Protein AF-A0A5Y1YG19-F1 (afdb_monomer_lite)

Structure (mmCIF, N/CA/C/O backbone):
data_AF-A0A5Y1YG19-F1
#
_entry.id   AF-A0A5Y1YG19-F1
#
loop_
_atom_site.group_PDB
_atom_site.id
_atom_site.type_symbol
_atom_site.label_atom_id
_atom_site.label_alt_id
_atom_site.label_comp_id
_atom_site.label_asym_id
_atom_site.label_entity_id
_atom_site.label_seq_id
_atom_site.pdbx_PDB_ins_code
_atom_site.Cartn_x
_atom_site.Cartn_y
_atom_site.Cartn_z
_atom_site.occupancy
_atom_site.B_iso_or_equiv
_atom_site.auth_seq_id
_atom_site.auth_comp_id
_atom_site.auth_asym_id
_atom_site.auth_atom_id
_atom_site.pdbx_PDB_model_num
ATOM 1 N N . PRO A 1 1 ? 7.853 -11.238 3.478 1.00 54.16 1 PRO A N 1
ATOM 2 C CA . PRO A 1 1 ? 6.681 -12.071 3.118 1.00 54.16 1 PRO A CA 1
ATOM 3 C C . PRO A 1 1 ? 6.443 -12.054 1.601 1.00 54.16 1 PRO A C 1
ATOM 5 O O . PRO A 1 1 ? 6.393 -10.972 1.026 1.00 54.16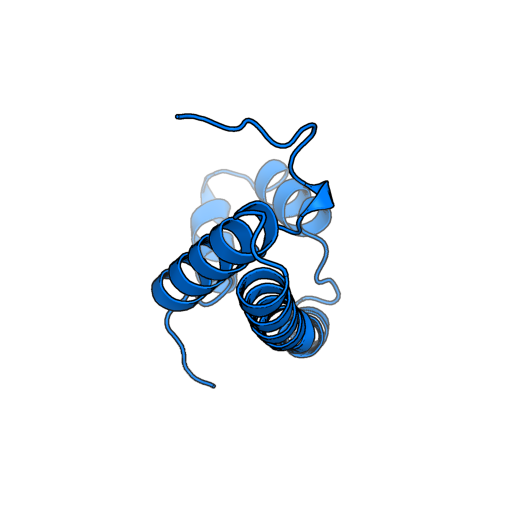 1 PRO A O 1
ATOM 8 N N . ASP A 1 2 ? 6.278 -13.233 0.991 1.00 71.06 2 ASP A N 1
ATOM 9 C CA . ASP A 1 2 ? 6.078 -13.458 -0.456 1.00 71.06 2 ASP A CA 1
ATOM 10 C C . ASP A 1 2 ? 4.594 -13.388 -0.868 1.00 71.06 2 ASP A C 1
ATOM 12 O O . ASP A 1 2 ? 4.066 -14.265 -1.553 1.00 71.06 2 ASP A O 1
ATOM 16 N N . LEU A 1 3 ? 3.856 -12.387 -0.380 1.00 77.06 3 LEU A N 1
ATOM 17 C CA . LEU A 1 3 ? 2.445 -12.251 -0.743 1.00 77.06 3 LEU A CA 1
ATOM 18 C C . LEU A 1 3 ? 2.318 -11.706 -2.163 1.00 77.06 3 LEU A C 1
ATOM 20 O O . LEU A 1 3 ? 2.871 -10.657 -2.487 1.00 77.06 3 LEU A O 1
ATOM 24 N N . HIS A 1 4 ? 1.521 -12.386 -2.986 1.00 86.44 4 HIS A N 1
ATOM 25 C CA . HIS A 1 4 ? 1.174 -11.884 -4.309 1.00 86.44 4 HIS A CA 1
ATOM 26 C C . HIS A 1 4 ? 0.479 -10.507 -4.193 1.00 86.44 4 HIS A C 1
ATOM 28 O O . HIS A 1 4 ? -0.377 -10.340 -3.312 1.00 86.44 4 HIS A O 1
ATOM 34 N N . PRO A 1 5 ? 0.761 -9.530 -5.080 1.00 87.19 5 PRO A N 1
ATOM 35 C CA . PRO A 1 5 ? 0.200 -8.178 -4.989 1.00 87.19 5 PRO A CA 1
ATOM 36 C C . PRO A 1 5 ? -1.328 -8.124 -4.873 1.00 87.19 5 PRO A C 1
ATOM 38 O O . PRO A 1 5 ? -1.866 -7.284 -4.157 1.00 87.19 5 PRO A O 1
ATOM 41 N N . SER A 1 6 ? -2.050 -9.052 -5.510 1.00 89.12 6 SER A N 1
ATOM 42 C CA . SER A 1 6 ? -3.516 -9.124 -5.395 1.00 89.12 6 SER A CA 1
ATOM 43 C C . SER A 1 6 ? -4.001 -9.389 -3.964 1.00 89.12 6 SER A C 1
ATOM 45 O O . SER A 1 6 ? -5.016 -8.831 -3.549 1.00 89.12 6 SER A O 1
ATOM 47 N N . VAL A 1 7 ? -3.265 -10.189 -3.187 1.00 93.06 7 VAL A N 1
ATOM 48 C CA . VAL A 1 7 ? -3.564 -10.448 -1.771 1.00 93.06 7 VAL A CA 1
ATOM 49 C C . VAL A 1 7 ? -3.315 -9.188 -0.953 1.00 93.06 7 VAL A C 1
ATOM 51 O O . VAL A 1 7 ? -4.138 -8.824 -0.117 1.00 93.06 7 VAL A O 1
ATOM 54 N N . VAL A 1 8 ? -2.224 -8.474 -1.237 1.00 94.06 8 VAL A N 1
ATOM 55 C CA . VAL A 1 8 ? -1.905 -7.193 -0.592 1.00 94.06 8 VAL A CA 1
ATOM 56 C C . VAL A 1 8 ? -3.004 -6.156 -0.850 1.00 94.06 8 VAL A C 1
ATOM 58 O O . VAL A 1 8 ? -3.448 -5.487 0.083 1.00 94.06 8 VAL A O 1
ATOM 61 N N . VAL A 1 9 ? -3.511 -6.071 -2.084 1.00 94.50 9 VAL A N 1
ATOM 62 C CA . VAL A 1 9 ? -4.636 -5.193 -2.444 1.00 94.50 9 VAL A CA 1
ATOM 63 C C . VAL A 1 9 ? -5.916 -5.588 -1.700 1.00 94.50 9 VAL A C 1
ATOM 65 O O . VAL A 1 9 ? -6.610 -4.718 -1.171 1.00 94.50 9 VAL A O 1
ATOM 68 N N . ALA A 1 10 ? -6.224 -6.885 -1.601 1.00 95.81 10 ALA A N 1
ATOM 69 C CA . ALA A 1 10 ? -7.385 -7.363 -0.851 1.00 95.81 10 ALA A CA 1
ATOM 70 C C . ALA A 1 10 ? -7.284 -7.028 0.648 1.00 95.81 10 ALA A C 1
ATOM 72 O O . ALA A 1 10 ? -8.259 -6.564 1.242 1.00 95.81 10 ALA A O 1
ATOM 73 N N . LEU A 1 11 ? -6.096 -7.188 1.244 1.00 96.31 11 LEU A N 1
ATOM 74 C CA . LEU A 1 11 ? -5.822 -6.810 2.632 1.00 96.31 11 LEU A CA 1
ATOM 75 C C . LEU A 1 11 ? -5.950 -5.299 2.847 1.00 96.31 11 LEU A C 1
ATOM 77 O O . LEU A 1 11 ? -6.577 -4.881 3.819 1.00 96.31 11 LEU A O 1
ATOM 81 N N . ASN A 1 12 ? -5.418 -4.477 1.937 1.00 96.81 12 ASN A N 1
ATOM 82 C CA . ASN A 1 12 ? -5.560 -3.022 2.010 1.00 96.81 12 ASN A CA 1
ATOM 83 C C . ASN A 1 12 ? -7.037 -2.605 1.950 1.00 96.81 12 ASN A C 1
ATOM 85 O O . ASN A 1 12 ? -7.491 -1.830 2.790 1.00 96.81 12 ASN A O 1
ATOM 89 N N . ARG A 1 13 ? -7.815 -3.186 1.028 1.00 96.56 13 ARG A N 1
ATOM 90 C CA . ARG A 1 13 ? -9.258 -2.934 0.916 1.00 96.56 13 ARG A CA 1
ATOM 91 C C . ARG A 1 13 ? -10.009 -3.311 2.192 1.00 96.56 13 ARG A C 1
ATOM 93 O O . ARG A 1 13 ? -10.779 -2.499 2.697 1.00 96.56 13 ARG A O 1
ATOM 100 N N . GLY A 1 14 ? -9.777 -4.514 2.716 1.00 97.38 14 GLY A N 1
ATOM 101 C CA . GLY A 1 14 ? -10.425 -4.989 3.941 1.00 97.38 14 GLY A CA 1
ATOM 102 C C . GLY A 1 14 ? -10.067 -4.139 5.162 1.00 97.38 14 GLY A C 1
ATOM 103 O O . GLY A 1 14 ? -10.939 -3.799 5.960 1.00 97.38 14 GLY A O 1
ATOM 104 N N . ALA A 1 15 ? -8.804 -3.719 5.273 1.00 97.44 15 ALA A N 1
ATOM 105 C CA . ALA A 1 15 ? -8.349 -2.815 6.325 1.00 97.44 15 ALA A CA 1
ATOM 106 C C . ALA A 1 15 ? -9.069 -1.460 6.269 1.00 97.44 15 ALA A C 1
ATOM 108 O O . ALA A 1 15 ? -9.548 -0.977 7.294 1.00 97.44 15 ALA A O 1
ATOM 109 N N . LEU A 1 16 ? -9.200 -0.870 5.077 1.00 96.88 16 LEU A N 1
ATOM 110 C CA . LEU A 1 16 ? -9.918 0.392 4.880 1.00 96.88 16 LEU A CA 1
ATOM 111 C C . LEU A 1 16 ? -11.411 0.254 5.210 1.00 96.88 16 LEU A C 1
ATOM 113 O O . LEU A 1 16 ? -11.949 1.083 5.938 1.00 96.88 16 LEU A O 1
ATOM 117 N N . GLN A 1 17 ? -12.067 -0.822 4.766 1.00 96.50 17 GLN A N 1
ATOM 118 C CA . GLN A 1 17 ? -13.462 -1.110 5.127 1.00 96.50 17 GLN A CA 1
ATOM 119 C C . GLN A 1 17 ? -13.648 -1.224 6.645 1.00 96.50 17 GLN A C 1
ATOM 121 O O . GLN A 1 17 ? -14.594 -0.666 7.195 1.00 96.50 17 GLN A O 1
ATOM 126 N N . ALA A 1 18 ? -12.726 -1.895 7.342 1.00 96.75 18 ALA A N 1
ATOM 127 C CA . ALA A 1 18 ? -12.764 -1.999 8.796 1.00 96.75 18 ALA A CA 1
ATOM 128 C C . ALA A 1 18 ? -12.574 -0.633 9.479 1.00 96.75 18 ALA A C 1
ATOM 130 O O . ALA A 1 18 ? -13.288 -0.324 10.433 1.00 96.75 18 ALA A O 1
ATOM 131 N N . ILE A 1 19 ? -11.665 0.209 8.973 1.00 96.06 19 ILE A N 1
ATOM 132 C CA . ILE A 1 19 ? -11.439 1.579 9.467 1.00 96.06 19 ILE A CA 1
ATOM 133 C C . ILE A 1 19 ? -12.694 2.444 9.315 1.00 96.06 19 ILE A C 1
ATOM 135 O O . ILE A 1 19 ? -13.036 3.174 10.245 1.00 96.06 19 ILE A O 1
ATOM 139 N N . PHE A 1 20 ? -13.401 2.328 8.191 1.00 94.50 20 PHE A N 1
ATOM 140 C CA . PHE A 1 20 ? -14.614 3.099 7.909 1.00 94.50 20 PHE A CA 1
ATOM 141 C C . PHE A 1 20 ? -15.906 2.472 8.460 1.00 94.50 20 PHE A C 1
ATOM 143 O O . PHE A 1 20 ? -16.973 3.054 8.310 1.00 94.50 20 PHE A O 1
ATOM 150 N N . SER A 1 21 ? -15.833 1.322 9.137 1.00 93.62 21 SER A N 1
ATOM 151 C CA . SER A 1 21 ? -17.017 0.572 9.591 1.00 93.62 21 SER A CA 1
ATOM 152 C C . SER A 1 21 ? -17.802 1.198 10.755 1.00 93.62 21 SER A C 1
ATOM 154 O O . SER A 1 21 ? -18.856 0.684 11.117 1.00 93.62 21 SER A O 1
ATOM 156 N N . GLY A 1 22 ? -17.283 2.245 11.404 1.00 91.06 22 GLY A N 1
ATOM 157 C CA . GLY A 1 22 ? -17.871 2.835 12.618 1.00 91.06 22 GLY A CA 1
ATOM 158 C C . GLY A 1 22 ? -17.652 2.024 13.909 1.00 91.06 22 GLY A C 1
ATOM 159 O O . GLY A 1 22 ? -17.771 2.569 15.007 1.00 91.06 22 GLY A O 1
ATOM 160 N N . ASP A 1 23 ? -17.250 0.754 13.810 1.00 96.88 23 ASP A N 1
ATOM 161 C CA . ASP A 1 23 ? -16.873 -0.090 14.947 1.00 96.88 23 ASP A CA 1
ATOM 162 C C . ASP A 1 23 ? -15.421 0.191 15.371 1.00 96.88 23 ASP A C 1
ATOM 164 O O . ASP A 1 23 ? -14.468 -0.022 14.618 1.00 96.88 23 ASP A O 1
ATOM 168 N N . LYS A 1 24 ? -15.233 0.643 16.619 1.00 96.00 24 LYS A N 1
ATOM 169 C CA . LYS A 1 24 ? -13.914 1.008 17.161 1.00 96.00 24 LYS A CA 1
ATOM 170 C C . LYS A 1 24 ? -12.928 -0.164 17.204 1.00 96.00 24 LYS A C 1
ATOM 172 O O . LYS A 1 24 ? -11.735 0.055 16.976 1.00 96.00 24 LYS A O 1
ATOM 177 N N . ALA A 1 25 ? -13.393 -1.375 17.510 1.00 96.69 25 ALA A N 1
ATOM 178 C CA . ALA A 1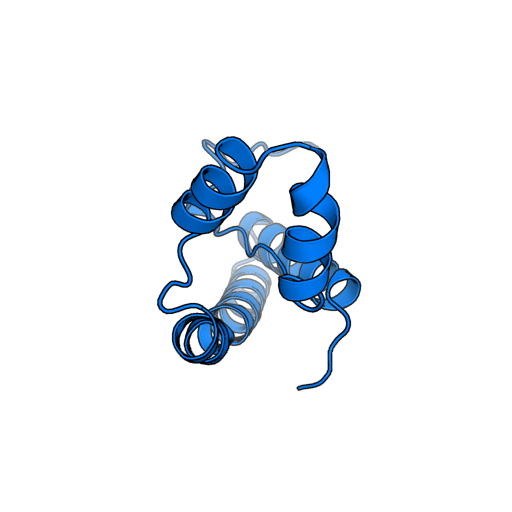 25 ? -12.547 -2.561 17.608 1.00 96.69 25 ALA A CA 1
ATOM 179 C C . ALA A 1 25 ? -12.091 -3.013 16.216 1.00 96.69 25 ALA A C 1
ATOM 181 O O . ALA A 1 25 ? -10.894 -3.212 15.995 1.00 96.69 25 ALA A O 1
ATOM 182 N N . ARG A 1 26 ? -13.015 -3.062 15.250 1.00 96.50 26 ARG A N 1
ATOM 183 C CA . ARG A 1 26 ? -12.687 -3.352 13.843 1.00 96.50 26 ARG A CA 1
ATOM 184 C C . ARG A 1 26 ? -11.779 -2.289 13.242 1.00 96.50 26 ARG A C 1
ATOM 186 O O . ARG A 1 26 ? -10.786 -2.619 12.600 1.00 96.50 26 ARG A O 1
ATOM 193 N N . ALA A 1 27 ? -12.048 -1.016 13.514 1.00 97.12 27 ALA A N 1
ATOM 194 C CA . ALA A 1 27 ? -11.210 0.073 13.032 1.00 97.12 27 ALA A CA 1
ATOM 195 C C . ALA A 1 27 ? -9.779 -0.006 13.585 1.00 97.12 27 ALA A C 1
ATOM 197 O O . ALA A 1 27 ? -8.828 0.343 12.886 1.00 97.12 27 ALA A O 1
ATOM 198 N N . ARG A 1 28 ? -9.598 -0.486 14.823 1.00 97.50 28 ARG A N 1
ATOM 199 C CA . ARG A 1 28 ? -8.264 -0.748 15.380 1.00 97.50 28 ARG A CA 1
ATOM 200 C C . ARG A 1 28 ? -7.546 -1.859 14.614 1.00 97.50 28 ARG A C 1
ATOM 202 O O . ARG A 1 28 ? -6.415 -1.635 14.197 1.00 97.50 28 ARG A O 1
ATOM 209 N N . GLN A 1 29 ? -8.206 -2.990 14.376 1.00 97.31 29 GLN A N 1
ATOM 210 C CA . GLN A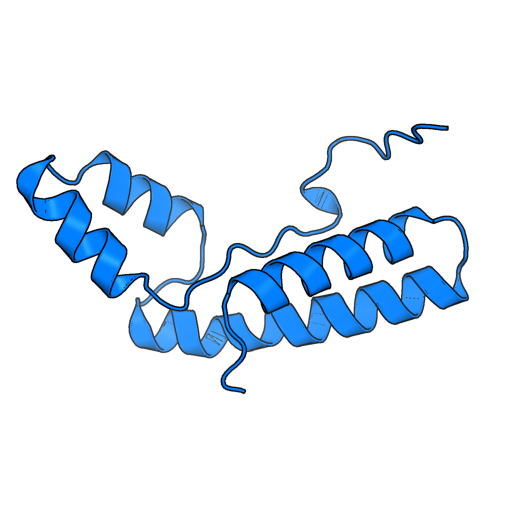 1 29 ? -7.632 -4.094 13.596 1.00 97.31 29 GLN A CA 1
ATOM 211 C C . GLN A 1 29 ? -7.261 -3.649 12.174 1.00 97.31 29 GLN A C 1
ATOM 213 O O . GLN A 1 29 ? -6.170 -3.945 11.693 1.00 97.31 29 GLN A O 1
ATOM 218 N N . GLY A 1 30 ? -8.122 -2.861 11.523 1.00 97.62 30 GLY A N 1
ATOM 219 C CA . GLY A 1 30 ? -7.833 -2.287 10.209 1.00 97.62 30 GLY A CA 1
ATOM 220 C C . GLY A 1 30 ? -6.577 -1.409 10.211 1.00 97.62 30 GLY A C 1
ATOM 221 O O . GLY A 1 30 ? -5.735 -1.544 9.327 1.00 97.62 30 GLY A O 1
ATOM 222 N N . ARG A 1 31 ? -6.385 -0.564 11.235 1.00 96.94 31 ARG A N 1
ATOM 223 C CA . ARG A 1 31 ? -5.158 0.243 11.387 1.00 96.94 31 ARG A CA 1
ATOM 224 C C . ARG A 1 31 ? -3.906 -0.607 11.604 1.00 96.94 31 ARG A C 1
ATOM 226 O O . ARG A 1 31 ? -2.852 -0.260 11.074 1.00 96.94 31 ARG A O 1
ATOM 233 N N . GLU A 1 32 ? -4.004 -1.699 12.358 1.00 97.44 32 GLU A N 1
ATOM 234 C CA . GLU A 1 32 ? -2.889 -2.629 12.585 1.00 97.44 32 GLU A CA 1
ATOM 235 C C . GLU A 1 32 ? -2.455 -3.302 11.272 1.00 97.44 32 GLU A C 1
ATOM 237 O O . GLU A 1 32 ? -1.271 -3.276 10.933 1.00 97.44 32 GLU A O 1
ATOM 242 N N . VAL A 1 33 ? -3.411 -3.790 10.469 1.00 96.50 33 VAL A N 1
ATOM 243 C CA . VAL A 1 33 ? -3.133 -4.335 9.126 1.00 96.50 33 VAL A CA 1
ATOM 244 C C . VAL A 1 33 ? -2.507 -3.274 8.222 1.00 96.50 33 VAL A C 1
ATOM 246 O O . VAL A 1 33 ? -1.487 -3.530 7.587 1.00 96.50 33 VAL A O 1
ATOM 249 N N . LEU A 1 34 ? -3.075 -2.066 8.184 1.00 95.62 34 LEU A N 1
ATOM 250 C CA . LEU A 1 34 ? -2.566 -0.979 7.347 1.00 95.62 34 LEU A CA 1
ATOM 251 C C . LEU A 1 34 ? -1.123 -0.594 7.717 1.00 95.62 34 LEU A C 1
ATOM 253 O O . LEU A 1 34 ? -0.292 -0.373 6.838 1.00 95.62 34 LEU A O 1
ATOM 257 N N . THR A 1 35 ? -0.816 -0.567 9.016 1.00 94.94 35 THR A N 1
ATOM 258 C CA . THR A 1 35 ? 0.531 -0.298 9.537 1.00 94.94 35 THR A CA 1
ATOM 259 C C . THR A 1 35 ? 1.512 -1.375 9.085 1.00 94.94 35 THR A C 1
ATOM 261 O O . THR A 1 35 ? 2.591 -1.050 8.593 1.00 94.94 35 THR A O 1
ATOM 264 N N . ALA A 1 36 ? 1.128 -2.650 9.187 1.00 93.69 36 ALA A N 1
ATOM 265 C CA . ALA A 1 36 ? 1.953 -3.767 8.733 1.00 93.69 36 ALA A CA 1
ATOM 266 C C . ALA A 1 36 ? 2.207 -3.721 7.215 1.00 93.69 36 ALA A C 1
ATOM 268 O O . ALA A 1 36 ? 3.325 -3.969 6.765 1.00 93.69 36 ALA A O 1
ATOM 269 N N . LEU A 1 37 ? 1.207 -3.344 6.410 1.00 93.19 37 LEU A N 1
ATOM 270 C CA . LEU A 1 37 ? 1.393 -3.150 4.969 1.00 93.19 37 LEU A CA 1
ATOM 271 C C . LEU A 1 37 ? 2.382 -2.011 4.684 1.00 93.19 37 LEU A C 1
ATOM 273 O O . LEU A 1 37 ? 3.329 -2.204 3.921 1.00 93.19 37 LEU A O 1
ATOM 277 N N . ALA A 1 38 ? 2.217 -0.863 5.347 1.00 90.69 38 ALA A N 1
ATOM 278 C CA . ALA A 1 38 ? 3.059 0.318 5.159 1.00 90.69 38 ALA A CA 1
ATOM 279 C C . ALA A 1 38 ? 4.531 0.102 5.559 1.00 90.69 38 ALA A C 1
ATOM 281 O O . ALA A 1 38 ? 5.414 0.765 5.016 1.00 90.69 38 ALA A O 1
ATOM 282 N N . GLN A 1 39 ? 4.826 -0.840 6.462 1.00 90.38 39 GLN A N 1
ATOM 283 C CA . GLN A 1 39 ? 6.204 -1.194 6.832 1.00 90.38 39 GLN A CA 1
ATOM 284 C C . GLN A 1 39 ? 7.022 -1.750 5.653 1.00 90.38 39 GLN A C 1
ATOM 286 O O . GLN A 1 39 ? 8.239 -1.575 5.630 1.00 90.38 39 GLN A O 1
ATOM 291 N N . ASN A 1 40 ? 6.380 -2.329 4.631 1.00 88.19 40 ASN A N 1
ATOM 292 C CA . ASN A 1 40 ? 7.075 -2.856 3.448 1.00 88.19 40 ASN A CA 1
ATOM 293 C C . ASN A 1 40 ? 7.633 -1.756 2.524 1.00 88.19 40 ASN A C 1
ATOM 295 O O . ASN A 1 40 ? 8.365 -2.064 1.586 1.00 88.19 40 ASN A O 1
ATOM 299 N N . ARG A 1 41 ? 7.341 -0.472 2.788 1.00 90.00 41 ARG A N 1
ATOM 300 C CA . ARG A 1 41 ? 7.853 0.654 1.987 1.00 90.00 41 ARG A CA 1
ATOM 301 C C . ARG A 1 41 ? 9.381 0.720 1.929 1.00 90.00 41 ARG A C 1
ATOM 303 O O . ARG A 1 41 ? 9.910 1.174 0.925 1.00 90.00 41 ARG A O 1
ATOM 310 N N . LEU A 1 42 ? 10.075 0.250 2.971 1.00 90.06 42 LEU A N 1
ATOM 311 C CA . LEU A 1 42 ? 11.541 0.284 3.036 1.00 90.06 42 LEU A CA 1
ATOM 312 C C . LEU A 1 42 ? 12.175 -0.592 1.951 1.00 90.06 42 LEU A C 1
ATOM 314 O O . LEU A 1 42 ? 13.080 -0.144 1.262 1.00 90.06 42 LEU A O 1
ATOM 318 N N . ALA A 1 43 ? 11.634 -1.790 1.720 1.00 88.94 43 ALA A N 1
ATOM 319 C CA . ALA A 1 43 ? 12.116 -2.673 0.658 1.00 88.94 43 ALA A CA 1
ATOM 320 C C . ALA A 1 43 ? 11.912 -2.062 -0.743 1.00 88.94 43 ALA A C 1
ATOM 322 O O . ALA A 1 43 ? 12.716 -2.270 -1.652 1.00 88.94 43 ALA A O 1
ATOM 323 N N . VAL A 1 44 ? 10.840 -1.281 -0.925 1.00 91.81 44 VAL A N 1
ATOM 324 C CA . VAL A 1 44 ? 10.595 -0.538 -2.171 1.00 91.81 44 VAL A CA 1
ATOM 325 C C . VAL A 1 44 ? 11.609 0.597 -2.319 1.00 91.81 44 VAL A C 1
ATOM 327 O O . VAL A 1 44 ? 12.199 0.756 -3.384 1.00 91.81 44 VAL A O 1
ATOM 330 N N . GLU A 1 45 ? 11.859 1.348 -1.248 1.00 93.38 45 GLU A N 1
ATOM 331 C CA . GLU A 1 45 ? 12.844 2.430 -1.229 1.00 93.38 45 GLU A CA 1
ATOM 332 C C . GLU A 1 45 ? 14.267 1.928 -1.506 1.00 93.38 45 GLU A C 1
ATOM 334 O O . GLU A 1 45 ? 14.976 2.531 -2.304 1.00 93.38 45 GLU A O 1
ATOM 339 N N . GLU A 1 46 ? 14.668 0.791 -0.940 1.00 92.06 46 GLU A N 1
ATOM 340 C CA . GLU A 1 46 ? 15.969 0.166 -1.209 1.00 92.06 46 GLU A CA 1
ATOM 341 C C . GLU A 1 46 ? 16.128 -0.237 -2.682 1.00 92.06 46 GLU A C 1
ATOM 343 O O . GLU A 1 46 ? 17.187 -0.019 -3.271 1.00 92.06 46 GLU A O 1
ATOM 348 N N . LYS A 1 47 ? 15.078 -0.797 -3.301 1.00 90.56 47 LYS A N 1
ATOM 349 C CA . LYS A 1 47 ? 15.125 -1.282 -4.691 1.00 90.56 47 LYS A CA 1
ATOM 350 C C . LYS A 1 47 ? 14.999 -0.166 -5.732 1.00 90.56 47 LYS A C 1
ATOM 352 O O . LYS A 1 47 ? 15.599 -0.264 -6.800 1.00 90.56 47 LYS A O 1
ATOM 357 N N . PHE A 1 48 ? 14.191 0.858 -5.464 1.00 90.62 48 PHE A N 1
ATOM 358 C CA . PHE A 1 48 ? 13.820 1.880 -6.453 1.00 90.62 48 PHE A CA 1
ATOM 359 C C . PHE A 1 48 ? 14.294 3.292 -6.098 1.00 90.62 48 PHE A C 1
ATOM 361 O O . PHE A 1 48 ? 14.049 4.216 -6.870 1.00 90.62 48 PHE A O 1
ATOM 368 N N . HIS A 1 49 ? 14.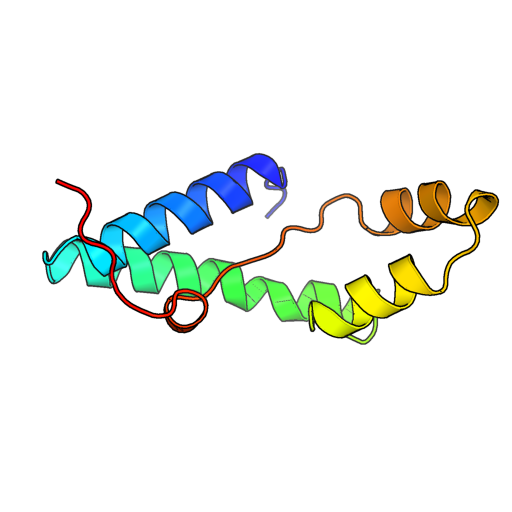945 3.480 -4.946 1.00 93.06 49 HIS A N 1
ATOM 369 C CA . HIS A 1 49 ? 15.323 4.784 -4.383 1.00 93.06 49 HIS A CA 1
ATOM 370 C C . HIS A 1 49 ? 14.140 5.737 -4.129 1.00 93.06 49 HIS A C 1
ATOM 372 O O . HIS A 1 49 ? 14.331 6.920 -3.858 1.00 93.06 49 HIS A O 1
ATOM 378 N N . SER A 1 50 ? 12.911 5.223 -4.204 1.00 93.19 50 SER A N 1
ATOM 379 C CA . SER A 1 50 ? 11.679 5.898 -3.814 1.00 93.19 50 SER A CA 1
ATOM 380 C C . SER A 1 50 ? 10.593 4.866 -3.523 1.00 93.19 50 SER A C 1
ATOM 382 O O . SER A 1 50 ? 10.580 3.777 -4.091 1.00 93.19 50 SER A O 1
ATOM 384 N N . PHE A 1 51 ? 9.649 5.232 -2.660 1.00 92.69 51 PHE A N 1
ATOM 385 C CA . PHE A 1 51 ? 8.398 4.506 -2.431 1.00 92.69 51 PHE A CA 1
ATOM 386 C C . PHE A 1 51 ? 7.162 5.354 -2.772 1.00 92.69 51 PHE A C 1
ATOM 388 O O . PHE A 1 51 ? 6.031 4.916 -2.557 1.00 92.69 51 PHE A O 1
ATOM 395 N N . ARG A 1 52 ? 7.343 6.594 -3.250 1.00 92.38 52 ARG A N 1
ATOM 396 C CA . ARG A 1 52 ? 6.236 7.536 -3.457 1.00 92.38 52 ARG A CA 1
ATOM 397 C C . ARG A 1 52 ? 5.508 7.191 -4.754 1.00 92.38 52 ARG A C 1
ATOM 399 O O . ARG A 1 52 ? 6.137 7.248 -5.806 1.00 92.38 52 ARG A O 1
ATOM 406 N N . PRO A 1 53 ? 4.189 6.935 -4.734 1.00 91.88 53 PRO A N 1
ATOM 407 C CA . PRO A 1 53 ? 3.445 6.580 -5.945 1.00 91.88 53 PRO A CA 1
ATOM 408 C C . PRO A 1 53 ? 3.598 7.577 -7.105 1.00 91.88 53 PRO A C 1
ATOM 410 O O . PRO A 1 53 ? 3.623 7.163 -8.262 1.00 91.88 53 PRO A O 1
ATOM 413 N N . ALA A 1 54 ? 3.740 8.873 -6.801 1.00 92.19 54 ALA A N 1
ATOM 414 C CA . ALA A 1 54 ? 3.937 9.923 -7.800 1.00 92.19 54 ALA A CA 1
ATOM 415 C C . ALA A 1 54 ? 5.208 9.713 -8.641 1.00 92.19 54 ALA A C 1
ATOM 417 O O . ALA A 1 54 ? 5.145 9.828 -9.861 1.00 92.19 54 ALA A O 1
ATOM 418 N N . ASP A 1 55 ? 6.318 9.303 -8.023 1.00 93.56 55 ASP A N 1
ATOM 419 C CA . ASP A 1 55 ? 7.591 9.107 -8.726 1.00 93.56 55 ASP A CA 1
ATOM 420 C C . ASP A 1 55 ? 7.492 7.948 -9.737 1.00 93.56 55 ASP A C 1
ATOM 422 O O . ASP A 1 55 ? 7.987 8.034 -10.862 1.00 93.56 55 ASP A O 1
ATOM 426 N N . PHE A 1 56 ? 6.775 6.877 -9.376 1.00 91.81 56 PHE A N 1
ATOM 427 C CA . PHE A 1 56 ? 6.497 5.758 -10.284 1.00 91.81 56 PHE A CA 1
ATOM 428 C C . PHE A 1 56 ? 5.546 6.167 -11.417 1.00 91.81 56 PHE A C 1
ATOM 430 O O . PHE A 1 56 ? 5.753 5.781 -12.570 1.00 91.81 56 PHE A O 1
ATOM 437 N N . ALA A 1 57 ? 4.513 6.957 -11.111 1.00 90.81 57 ALA A N 1
ATOM 438 C CA . ALA A 1 57 ? 3.585 7.475 -12.112 1.00 90.81 57 ALA A CA 1
ATOM 439 C C . ALA A 1 57 ? 4.301 8.384 -13.124 1.00 90.81 57 ALA A C 1
ATOM 441 O O . ALA A 1 57 ? 4.098 8.237 -14.333 1.00 90.81 57 ALA A O 1
ATOM 442 N N . ASP A 1 58 ? 5.188 9.259 -12.653 1.00 92.69 58 ASP A N 1
ATOM 443 C CA . ASP A 1 58 ? 6.002 10.121 -13.504 1.00 92.69 58 ASP A CA 1
ATOM 444 C C . ASP A 1 58 ? 6.974 9.304 -14.362 1.00 92.69 58 ASP A C 1
ATOM 446 O O . ASP A 1 58 ? 7.062 9.539 -15.571 1.00 92.69 58 ASP A O 1
ATOM 450 N N . ALA A 1 59 ? 7.638 8.288 -13.805 1.00 89.62 59 ALA A N 1
ATOM 451 C CA . ALA A 1 59 ? 8.502 7.394 -14.579 1.00 89.62 59 ALA A CA 1
ATOM 452 C C . ALA A 1 59 ? 7.736 6.670 -15.703 1.00 89.62 59 ALA A C 1
ATOM 454 O O . ALA A 1 59 ? 8.210 6.593 -16.843 1.00 89.62 59 ALA A O 1
ATOM 455 N N . LEU A 1 60 ? 6.524 6.181 -15.419 1.00 87.12 60 LEU A N 1
ATOM 456 C CA . LEU A 1 60 ? 5.651 5.548 -16.413 1.00 87.12 60 LEU A CA 1
ATOM 457 C C . LEU A 1 60 ? 5.182 6.540 -17.483 1.00 87.12 60 LEU A C 1
ATOM 459 O O . LEU A 1 60 ? 5.156 6.201 -18.670 1.00 87.12 60 LEU A O 1
ATOM 463 N N . ARG A 1 61 ? 4.837 7.769 -17.086 1.00 88.94 61 ARG A N 1
ATOM 464 C CA . ARG A 1 61 ? 4.360 8.827 -17.986 1.00 88.94 61 ARG A CA 1
ATOM 465 C C . ARG A 1 61 ? 5.416 9.236 -19.010 1.00 88.94 61 ARG A C 1
ATOM 467 O O . ARG A 1 61 ? 5.087 9.373 -20.187 1.00 88.94 61 ARG A O 1
ATOM 474 N N . HIS A 1 62 ? 6.663 9.399 -18.576 1.00 89.38 62 HIS A N 1
ATOM 475 C CA . HIS A 1 62 ? 7.774 9.822 -19.435 1.00 89.38 62 HIS A CA 1
ATOM 476 C C . HIS A 1 62 ? 8.410 8.664 -20.220 1.00 89.38 62 HIS A C 1
ATOM 478 O O . HIS A 1 62 ? 9.231 8.893 -21.109 1.00 89.38 62 HIS A O 1
ATOM 484 N N . SER A 1 63 ? 8.024 7.417 -19.934 1.00 85.56 63 SER A N 1
ATOM 485 C CA . SER A 1 63 ? 8.538 6.253 -20.651 1.00 85.56 63 SER A CA 1
ATOM 486 C C . SER A 1 63 ? 7.888 6.106 -22.036 1.00 85.56 63 SER A C 1
ATOM 488 O O . SER A 1 63 ? 6.652 6.028 -22.133 1.00 85.56 63 SER A O 1
ATOM 490 N N . PRO A 1 64 ? 8.687 6.009 -23.121 1.00 85.81 64 PRO A N 1
ATOM 491 C CA . PRO A 1 64 ? 8.163 5.745 -24.457 1.00 85.81 64 PRO A CA 1
ATOM 492 C C . PRO A 1 64 ? 7.479 4.368 -24.500 1.00 85.81 64 PRO A C 1
ATOM 494 O O . PRO A 1 64 ? 7.885 3.479 -23.747 1.00 85.81 64 PRO A O 1
ATOM 497 N N . PRO A 1 65 ? 6.477 4.151 -25.378 1.00 83.00 65 PRO A N 1
ATOM 498 C CA . PRO A 1 65 ? 5.686 2.917 -25.400 1.00 83.00 65 PRO A CA 1
ATOM 499 C C . PRO A 1 65 ? 6.524 1.632 -25.398 1.00 83.00 65 PRO A C 1
ATOM 501 O O . PRO A 1 65 ? 6.232 0.725 -24.629 1.00 83.00 65 PRO A O 1
ATOM 504 N N . SER A 1 66 ? 7.626 1.605 -26.156 1.00 84.00 66 SER A N 1
ATOM 505 C CA . SER A 1 66 ? 8.548 0.463 -26.258 1.00 84.00 66 SER A CA 1
ATOM 506 C C . SER A 1 66 ? 9.286 0.099 -24.965 1.00 84.00 66 SER A C 1
ATOM 508 O O . SER A 1 66 ? 9.832 -0.993 -24.865 1.00 84.00 66 SER A O 1
ATOM 510 N N . ARG A 1 67 ? 9.331 0.997 -23.972 1.00 83.62 67 ARG A N 1
ATOM 511 C CA . ARG A 1 67 ? 9.980 0.768 -22.669 1.00 83.62 67 ARG A CA 1
ATOM 512 C C . ARG A 1 67 ? 8.988 0.570 -21.527 1.00 83.62 67 ARG A C 1
ATOM 514 O O . ARG A 1 67 ? 9.408 0.251 -20.417 1.00 83.62 67 ARG A O 1
ATOM 521 N N . ARG A 1 68 ? 7.687 0.756 -21.775 1.00 83.56 68 ARG A N 1
ATOM 522 C CA . ARG A 1 68 ? 6.658 0.638 -20.732 1.00 83.56 68 ARG A CA 1
ATOM 523 C C . ARG A 1 68 ? 6.547 -0.781 -20.200 1.00 83.56 68 ARG A C 1
ATOM 525 O O . ARG A 1 68 ? 6.396 -0.938 -18.995 1.00 83.56 68 ARG A O 1
ATOM 532 N N . ASP A 1 69 ? 6.672 -1.787 -21.059 1.00 85.12 69 ASP A N 1
ATOM 533 C CA . ASP A 1 69 ? 6.561 -3.185 -20.634 1.00 85.12 69 ASP A CA 1
ATOM 534 C C . ASP A 1 69 ? 7.746 -3.602 -19.758 1.00 85.12 69 ASP A C 1
ATOM 536 O O . ASP A 1 69 ? 7.537 -4.138 -18.677 1.00 85.12 69 ASP A O 1
ATOM 540 N N . ALA A 1 70 ? 8.970 -3.213 -20.127 1.00 85.56 70 ALA A N 1
ATOM 541 C CA . ALA A 1 70 ? 10.149 -3.428 -19.285 1.00 85.56 70 ALA A CA 1
ATOM 542 C C . ALA A 1 70 ? 10.059 -2.689 -17.935 1.00 85.56 70 ALA A C 1
ATOM 544 O O . ALA A 1 70 ? 10.518 -3.190 -16.909 1.00 85.56 70 ALA A O 1
ATOM 545 N N . LEU A 1 71 ? 9.474 -1.485 -17.906 1.00 83.62 71 LEU A N 1
ATOM 546 C CA . LEU A 1 71 ? 9.255 -0.760 -16.652 1.00 83.62 71 LEU A CA 1
ATOM 547 C C . LEU A 1 71 ? 8.179 -1.435 -15.787 1.00 83.62 71 LEU A C 1
ATOM 549 O O . LEU A 1 71 ? 8.357 -1.536 -14.577 1.00 83.62 71 LEU A O 1
ATOM 553 N N . ARG A 1 72 ? 7.102 -1.945 -16.397 1.00 84.50 72 ARG A N 1
ATOM 554 C CA . ARG A 1 72 ? 6.070 -2.735 -15.707 1.00 84.50 72 ARG A CA 1
ATOM 555 C C . ARG A 1 72 ? 6.633 -4.025 -15.126 1.00 84.50 72 ARG A C 1
ATOM 557 O O . ARG A 1 72 ? 6.348 -4.321 -13.977 1.00 84.50 72 ARG A O 1
ATOM 564 N N . GLU A 1 73 ? 7.464 -4.737 -15.878 1.00 87.56 73 GLU A N 1
ATOM 565 C CA . GLU A 1 73 ? 8.139 -5.952 -15.414 1.00 87.56 73 GLU A CA 1
ATOM 566 C C . GLU A 1 73 ? 9.050 -5.661 -14.213 1.00 87.56 73 GLU A C 1
ATOM 568 O O . GLU A 1 73 ? 9.029 -6.379 -13.220 1.00 87.56 73 GLU A O 1
ATOM 573 N N . LYS A 1 74 ? 9.787 -4.541 -14.226 1.00 86.00 74 LYS A N 1
ATOM 574 C CA . LYS A 1 74 ? 10.579 -4.117 -13.056 1.00 86.00 74 LYS A CA 1
ATOM 575 C C . LYS A 1 74 ? 9.723 -3.842 -11.822 1.00 86.00 74 LYS A C 1
ATOM 577 O O . LYS A 1 74 ? 10.198 -4.066 -10.708 1.00 86.00 74 LYS A O 1
ATOM 582 N N . MET A 1 75 ? 8.511 -3.332 -12.030 1.00 87.75 75 MET A N 1
ATOM 583 C CA . MET A 1 75 ? 7.518 -3.050 -10.993 1.00 87.75 75 MET A CA 1
ATOM 584 C C . MET A 1 75 ? 6.709 -4.287 -10.583 1.00 87.75 75 MET A C 1
ATOM 586 O O . MET A 1 75 ? 5.834 -4.164 -9.725 1.00 87.75 75 MET A O 1
ATOM 590 N N . ASP A 1 76 ? 6.983 -5.461 -11.155 1.00 87.50 76 ASP A N 1
ATOM 591 C CA . ASP A 1 76 ? 6.319 -6.688 -10.741 1.00 87.50 76 ASP A CA 1
ATOM 592 C C . ASP A 1 76 ? 6.556 -6.960 -9.247 1.00 87.50 76 ASP A C 1
ATOM 594 O O . ASP A 1 76 ? 7.617 -6.661 -8.684 1.00 87.50 76 ASP A O 1
ATOM 598 N N . GLY A 1 77 ? 5.517 -7.455 -8.579 1.00 87.69 77 GLY A N 1
ATOM 599 C CA . GLY A 1 77 ? 5.498 -7.616 -7.124 1.00 87.69 77 GLY A CA 1
ATOM 600 C C . GLY A 1 77 ? 5.201 -6.341 -6.318 1.00 87.69 77 GLY A C 1
ATOM 601 O O . GLY A 1 77 ? 5.039 -6.433 -5.102 1.00 87.69 77 GLY A O 1
ATOM 602 N N . LEU A 1 78 ? 5.080 -5.160 -6.940 1.00 90.75 78 LEU A N 1
ATOM 603 C CA . LEU A 1 78 ? 4.644 -3.946 -6.240 1.00 90.75 78 LEU A CA 1
ATOM 604 C C . LEU A 1 78 ? 3.119 -3.877 -6.105 1.00 90.75 78 LEU A C 1
ATOM 606 O O . LEU A 1 78 ? 2.370 -4.246 -7.009 1.00 90.75 78 LEU A O 1
ATOM 610 N N . ALA A 1 79 ? 2.656 -3.317 -4.988 1.00 92.50 79 ALA A N 1
ATOM 611 C CA . ALA A 1 79 ? 1.256 -2.978 -4.767 1.00 92.50 79 ALA A CA 1
ATOM 612 C C . ALA A 1 79 ? 1.132 -1.527 -4.290 1.00 92.50 79 ALA A C 1
ATOM 614 O O . ALA A 1 79 ? 1.897 -1.076 -3.436 1.00 92.50 79 ALA A O 1
ATOM 615 N N . LEU A 1 80 ? 0.145 -0.804 -4.821 1.00 92.31 80 LEU A N 1
ATOM 616 C CA . LEU A 1 80 ? -0.224 0.511 -4.308 1.00 92.31 80 LEU A CA 1
ATOM 617 C C . LEU A 1 80 ? -1.047 0.338 -3.028 1.00 92.31 80 LEU A C 1
ATOM 619 O O . LEU A 1 80 ? -2.098 -0.300 -3.048 1.00 92.31 80 LEU A O 1
ATOM 623 N N . ILE A 1 81 ? -0.582 0.938 -1.935 1.00 93.75 81 ILE A N 1
ATOM 624 C CA . ILE A 1 81 ? -1.298 0.963 -0.658 1.00 93.75 81 ILE A CA 1
ATOM 625 C C . ILE A 1 81 ? -2.025 2.299 -0.535 1.00 93.75 81 ILE A C 1
ATOM 627 O O . ILE A 1 81 ? -1.388 3.351 -0.551 1.00 93.75 81 ILE A O 1
ATOM 631 N N . LEU A 1 82 ? -3.351 2.257 -0.403 1.00 93.56 82 LEU A N 1
ATOM 632 C CA . LEU A 1 82 ? -4.156 3.443 -0.123 1.00 93.56 82 LEU A CA 1
ATOM 633 C C . LEU A 1 82 ? -4.277 3.651 1.385 1.00 93.56 82 LEU A C 1
ATOM 635 O O . LEU A 1 82 ? -4.461 2.696 2.146 1.00 93.56 82 LEU A O 1
ATOM 639 N N . MET A 1 83 ? -4.195 4.909 1.801 1.00 92.25 83 MET A N 1
ATOM 640 C CA . MET A 1 83 ? -4.324 5.334 3.192 1.00 92.25 83 MET A CA 1
ATOM 641 C C . MET A 1 83 ? -5.734 5.911 3.426 1.00 92.25 83 MET A C 1
ATOM 643 O O . MET A 1 83 ? -6.399 6.294 2.463 1.00 92.25 83 MET A O 1
ATOM 647 N N . PRO A 1 84 ? -6.245 5.973 4.671 1.00 92.06 84 PRO A N 1
ATOM 648 C CA . PRO A 1 84 ? -7.595 6.480 4.930 1.00 92.06 84 PRO A CA 1
ATOM 649 C C . PRO A 1 84 ? -7.834 7.905 4.412 1.00 92.06 84 PRO A C 1
ATOM 651 O O . PRO A 1 84 ? -8.917 8.207 3.928 1.00 92.06 84 PRO A O 1
ATOM 654 N N . ASP A 1 85 ? -6.812 8.757 4.463 1.00 90.44 85 ASP A N 1
ATOM 655 C CA . ASP A 1 85 ? -6.817 10.133 3.949 1.00 90.44 85 ASP A CA 1
ATOM 656 C C . ASP A 1 85 ? -6.820 10.225 2.413 1.00 90.44 85 ASP A C 1
ATOM 658 O O . ASP A 1 85 ? -7.103 11.284 1.859 1.00 90.44 85 ASP A O 1
ATOM 662 N N . SER A 1 86 ? -6.570 9.116 1.709 1.00 88.88 86 SER A N 1
ATOM 663 C CA . SER A 1 86 ? -6.698 9.037 0.248 1.00 88.88 86 SER A CA 1
ATOM 664 C C . SER A 1 86 ? -8.158 9.125 -0.219 1.00 88.88 86 SER A C 1
ATOM 666 O O . SER A 1 86 ? -8.409 9.271 -1.414 1.00 88.88 86 SER A O 1
ATOM 668 N N . PHE A 1 87 ? -9.119 9.032 0.705 1.00 85.38 87 PHE A N 1
ATOM 669 C CA . PHE A 1 87 ? -10.548 9.133 0.438 1.00 85.38 87 PHE A CA 1
ATOM 670 C C . PHE A 1 87 ? -11.080 10.460 0.999 1.00 85.38 87 PHE A C 1
ATOM 672 O O . PHE A 1 87 ? -11.284 10.577 2.211 1.00 85.38 87 PHE A O 1
ATOM 679 N N . PRO A 1 88 ? -11.300 11.478 0.147 1.00 67.75 88 PRO A N 1
ATOM 680 C CA . PRO A 1 88 ? -11.984 12.692 0.559 1.00 67.75 88 PRO A CA 1
ATOM 681 C C . PRO A 1 88 ? -13.450 12.337 0.849 1.00 67.75 88 PRO A C 1
ATOM 683 O O . PRO A 1 88 ? -14.220 12.061 -0.067 1.00 67.75 88 PRO A O 1
ATOM 686 N N . GLU A 1 89 ? -13.785 12.324 2.139 1.00 65.69 89 GLU A N 1
ATOM 687 C CA . GLU A 1 89 ? -15.054 11.924 2.769 1.00 65.69 89 GLU A CA 1
ATOM 688 C C . GLU A 1 89 ? -15.309 10.410 2.918 1.00 65.69 89 GLU A C 1
ATOM 690 O O . GLU A 1 89 ? -15.172 9.635 1.965 1.00 65.69 89 GLU A O 1
ATOM 695 N N . PRO A 1 90 ? -15.773 9.965 4.107 1.00 54.03 90 PRO A N 1
ATOM 696 C CA . PRO A 1 90 ? -16.339 8.639 4.255 1.00 54.03 90 PRO A CA 1
ATOM 697 C C . PRO A 1 90 ? -17.689 8.637 3.537 1.00 54.03 90 PRO A C 1
ATOM 699 O O . PRO A 1 90 ? -18.715 8.987 4.117 1.00 54.03 90 PRO A O 1
ATOM 702 N N . ARG A 1 91 ? -17.713 8.243 2.260 1.00 51.56 91 ARG A N 1
ATOM 703 C CA . ARG A 1 91 ? -18.970 7.832 1.634 1.00 51.56 91 ARG A CA 1
ATOM 704 C C . ARG A 1 91 ? -19.434 6.558 2.332 1.00 51.56 91 ARG A C 1
ATOM 706 O O . ARG A 1 91 ? -19.076 5.453 1.930 1.00 51.56 91 ARG A O 1
ATOM 713 N N . MET A 1 92 ? -20.218 6.740 3.394 1.00 47.19 92 MET A N 1
ATOM 714 C CA . MET A 1 92 ? -21.219 5.770 3.814 1.00 47.19 92 MET A CA 1
ATOM 715 C C . MET A 1 92 ? -22.056 5.480 2.572 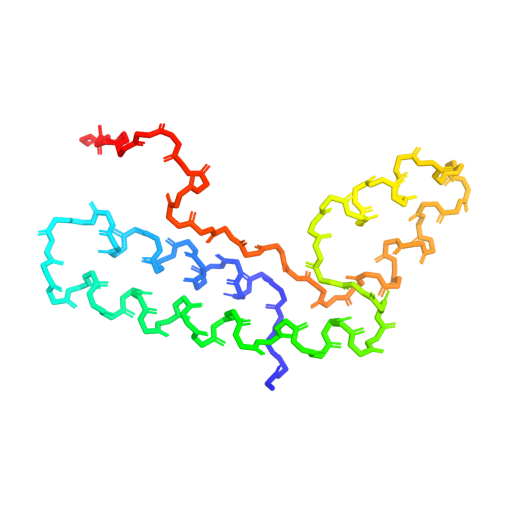1.00 47.19 92 MET A C 1
ATOM 717 O O . MET A 1 92 ? -22.788 6.338 2.086 1.00 47.19 92 MET A O 1
ATOM 721 N N . THR A 1 93 ? -21.835 4.317 1.982 1.00 42.91 93 THR A N 1
ATOM 722 C CA . THR A 1 93 ? -22.802 3.736 1.061 1.00 42.91 93 THR A CA 1
ATOM 723 C C . THR A 1 93 ? -23.499 2.667 1.878 1.00 42.91 93 THR A C 1
ATOM 725 O O . THR A 1 93 ? -22.828 1.768 2.390 1.00 42.91 93 THR A O 1
ATOM 728 N N . ASP A 1 94 ? -24.793 2.903 2.098 1.00 41.53 94 ASP A N 1
ATOM 729 C CA . ASP A 1 94 ? -25.750 1.961 2.682 1.00 41.53 94 ASP A CA 1
ATOM 730 C C . ASP A 1 94 ? -25.768 0.624 1.922 1.00 41.53 94 ASP A C 1
ATOM 732 O O . ASP A 1 94 ? -25.542 0.633 0.684 1.00 41.53 94 ASP A O 1
#

Radius of gyration: 15.52 Å; chains: 1; bounding box: 42×26×44 Å

Secondary structure (DSSP,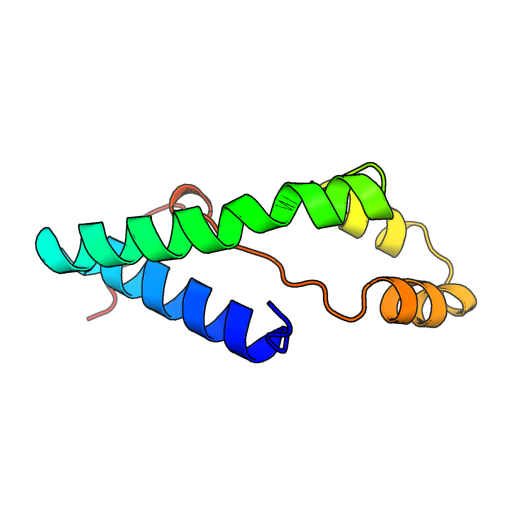 8-state):
----HHHHHHHHHHHHHHHHSS-HHHHHHHHHHHHHHHHTHHHHHHHHS---HHHHHHHHHHS-HHHHHHHHHHTTT--PPPPGGGSSS-----

Foldseek 3Di:
DQDAQVVLVVLLVCLLCQLLVPDPVSVVVSVVSLVVSVVCLVVVCVLPVGSDVVVLVVVLVPDDPVCNVVSVVSCGRDYDHDDNVNDPDSPPDD

Organism: Salmonella diarizonae (NCBI:txid59204)

pLDDT: mean 88.04, std 11.94, range [41.53, 97.62]

Sequence (94 aa):
PDLHPSVVVALNRGALQAIFSGDKARARQGREVLTALAQNRLAVEEKFHSFRPADFADALRHSPPSRRDALREKMDGLALILMPDSFPEPRMTD